Protein AF-A0A8R7V7C0-F1 (afdb_monomer_lite)

Foldseek 3Di:
DDDDPPPPCVVVVDPFKEKEKAKDAFDPPDPPDDPPGTWIKIWMWIWGQDPVGTDIDIDIDIGGHDPDRVVSRVVNQVVRVVVCVVVVRPPYDYDYPPPVVVVVVVVVVVVPDDDD

Radius of gyration: 16.36 Å; chains: 1; bounding box: 41×44×42 Å

pLDDT: mean 84.67, std 18.09, range [35.09, 98.31]

Sequence (116 aa):
LPFPGNSLRSDLLVVGPKIYSDAAFRTKKVPGLPPGDVATGVGIYISLPSEQGEINIQIQASASSTSTPLQAESIALASAANIASRLNIMHATFLTDCLTLTKCAALTNTLDPSIP

Structure (mmCIF, N/CA/C/O backbone):
data_AF-A0A8R7V7C0-F1
#
_entry.id   AF-A0A8R7V7C0-F1
#
loop_
_atom_site.group_PDB
_atom_site.id
_atom_site.type_symbol
_atom_site.label_atom_id
_atom_site.label_alt_id
_atom_site.label_comp_id
_atom_site.label_asym_id
_atom_site.label_e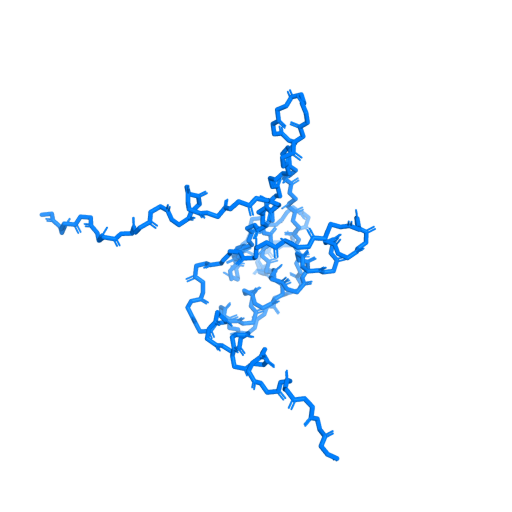ntity_id
_atom_site.label_seq_id
_atom_site.pdbx_PDB_ins_code
_atom_site.Cartn_x
_atom_site.Cartn_y
_atom_site.Cartn_z
_atom_site.occupancy
_atom_site.B_iso_or_equiv
_atom_site.auth_seq_id
_atom_site.auth_comp_id
_atom_site.auth_asym_id
_atom_site.auth_atom_id
_atom_site.pdbx_PDB_model_num
ATOM 1 N N . LEU A 1 1 ? -20.575 9.356 -20.704 1.00 40.94 1 LEU A N 1
ATOM 2 C CA . LEU A 1 1 ? -19.718 9.178 -19.509 1.00 40.94 1 LEU A CA 1
ATOM 3 C C . LEU A 1 1 ? -20.111 7.853 -18.872 1.00 40.94 1 LEU A C 1
ATOM 5 O O . LEU A 1 1 ? -21.311 7.666 -18.699 1.00 40.94 1 LEU A O 1
ATOM 9 N N . PRO A 1 2 ? -19.184 6.914 -18.622 1.00 43.47 2 PRO A N 1
ATOM 10 C CA . PRO A 1 2 ? -19.539 5.682 -17.928 1.00 43.47 2 PRO A CA 1
ATOM 11 C C . PRO A 1 2 ? -20.003 6.030 -16.508 1.00 43.47 2 PRO A C 1
ATOM 13 O O . PRO A 1 2 ? -19.492 6.974 -15.902 1.00 43.47 2 PRO A O 1
ATOM 16 N N . PHE A 1 3 ? -21.002 5.306 -16.008 1.00 39.00 3 PHE A N 1
ATOM 17 C CA . PHE A 1 3 ? -21.471 5.471 -14.636 1.00 39.00 3 PHE A CA 1
ATOM 18 C C . PHE A 1 3 ? -20.331 5.133 -13.663 1.00 39.00 3 PHE A C 1
ATOM 20 O O . PHE A 1 3 ? -19.602 4.168 -13.915 1.00 39.00 3 PHE A O 1
ATOM 27 N N . PRO A 1 4 ? -20.162 5.890 -12.563 1.00 51.03 4 PRO A N 1
ATOM 28 C CA . PRO A 1 4 ? -19.301 5.462 -11.470 1.00 51.03 4 PRO A CA 1
ATOM 29 C C . PRO A 1 4 ? -19.744 4.059 -11.051 1.00 51.03 4 PRO A C 1
ATOM 31 O O . PRO A 1 4 ? -20.930 3.838 -10.799 1.00 51.03 4 PRO A O 1
ATOM 34 N N . GLY A 1 5 ? -18.821 3.097 -11.045 1.00 49.88 5 GLY A N 1
ATOM 35 C CA . GLY A 1 5 ? -19.116 1.763 -10.536 1.00 49.88 5 GLY A CA 1
ATOM 36 C C . GLY A 1 5 ? -19.603 1.852 -9.089 1.00 49.88 5 GLY A C 1
ATOM 37 O O . GLY A 1 5 ? -19.219 2.768 -8.360 1.00 49.88 5 GLY A O 1
ATOM 38 N N . ASN A 1 6 ? -20.438 0.898 -8.675 1.00 50.62 6 ASN A N 1
ATOM 39 C CA . ASN A 1 6 ? -20.876 0.741 -7.288 1.00 50.62 6 ASN A CA 1
ATOM 40 C C . ASN A 1 6 ? -19.695 0.292 -6.408 1.00 50.62 6 ASN A C 1
ATOM 42 O O . ASN A 1 6 ? -19.673 -0.830 -5.905 1.00 50.62 6 ASN A O 1
ATOM 46 N N . SER A 1 7 ? -18.684 1.141 -6.246 1.00 49.44 7 SER A N 1
ATOM 47 C CA . SER A 1 7 ? -17.659 0.956 -5.232 1.00 49.44 7 SER A CA 1
ATOM 48 C C . SER A 1 7 ? -18.327 1.228 -3.894 1.00 49.44 7 SER A C 1
ATOM 50 O O . SER A 1 7 ? -18.528 2.380 -3.507 1.00 49.44 7 SER A O 1
ATOM 52 N N . LEU A 1 8 ? -18.734 0.161 -3.204 1.00 48.91 8 LEU A N 1
ATOM 53 C CA . LEU A 1 8 ? -19.048 0.245 -1.785 1.00 48.91 8 LEU A CA 1
ATOM 54 C C . LEU A 1 8 ? -17.862 0.933 -1.103 1.00 48.91 8 LEU A C 1
ATOM 56 O O . LEU A 1 8 ? -16.725 0.483 -1.245 1.00 48.91 8 LEU A O 1
ATOM 60 N N . ARG A 1 9 ? -18.124 2.020 -0.370 1.00 52.59 9 ARG A N 1
ATOM 61 C CA . ARG A 1 9 ? -17.181 2.569 0.608 1.00 52.59 9 ARG A CA 1
ATOM 62 C C . ARG A 1 9 ? -17.047 1.560 1.748 1.00 52.59 9 ARG A C 1
ATOM 64 O O . ARG A 1 9 ? -17.672 1.692 2.796 1.00 52.59 9 ARG A O 1
ATOM 71 N N . SER A 1 10 ? -16.323 0.472 1.494 1.00 53.97 10 SER A N 1
ATOM 72 C CA . SER A 1 10 ? -16.067 -0.589 2.468 1.00 53.97 10 SER A CA 1
ATOM 73 C C . SER A 1 10 ? -15.332 -0.047 3.693 1.00 53.97 10 SER A C 1
ATOM 75 O O . SER A 1 10 ? -15.503 -0.573 4.783 1.00 53.97 10 SER A O 1
ATOM 77 N N . ASP A 1 11 ? -14.591 1.052 3.540 1.00 52.44 11 ASP A N 1
ATOM 78 C CA . ASP A 1 11 ? -13.954 1.804 4.621 1.00 52.44 11 ASP A CA 1
ATOM 79 C C . ASP A 1 11 ? -14.939 2.338 5.675 1.00 52.44 11 ASP A C 1
ATOM 81 O O . ASP A 1 11 ? -14.551 2.473 6.831 1.00 52.44 11 ASP A O 1
ATOM 85 N N . LEU A 1 12 ? -16.206 2.590 5.316 1.00 54.97 12 LEU A N 1
ATOM 86 C CA . LEU A 1 12 ? -17.256 3.000 6.262 1.00 54.97 12 LEU A CA 1
ATOM 87 C C . LEU A 1 12 ? -17.890 1.824 7.022 1.00 54.97 12 LEU A C 1
ATOM 89 O O . LEU A 1 12 ? -18.571 2.042 8.021 1.00 54.97 12 LEU A O 1
ATOM 93 N N . LEU A 1 13 ? -17.700 0.592 6.544 1.00 63.47 13 LEU A N 1
ATOM 94 C CA . LEU A 1 13 ? -18.238 -0.627 7.162 1.00 63.47 13 LEU A CA 1
ATOM 95 C C . LEU A 1 13 ? -17.190 -1.376 7.996 1.00 63.47 13 LEU A C 1
ATOM 97 O O . LEU A 1 13 ? -17.537 -2.278 8.757 1.00 63.47 13 LEU A O 1
ATOM 101 N N . VAL A 1 14 ? -15.914 -1.019 7.849 1.00 73.44 14 VAL A N 1
ATOM 102 C CA . VAL A 1 14 ? -14.794 -1.653 8.545 1.00 73.44 14 VAL A CA 1
ATOM 103 C C . VAL A 1 14 ? -14.490 -0.883 9.827 1.00 73.44 14 VAL A C 1
ATOM 105 O O . VAL A 1 14 ? -14.041 0.262 9.795 1.00 73.44 14 VAL A O 1
ATOM 108 N N . VAL A 1 15 ? -14.724 -1.536 10.966 1.00 82.06 15 VAL A N 1
ATOM 109 C CA . VAL A 1 15 ? -14.393 -1.022 12.301 1.00 82.06 15 VAL A CA 1
ATOM 110 C C . VAL A 1 15 ? -12.994 -1.494 12.697 1.00 82.06 15 VAL A C 1
ATOM 112 O O . VAL A 1 15 ? -12.657 -2.660 12.500 1.00 82.06 15 VAL A O 1
ATOM 115 N N . GLY A 1 16 ? -12.198 -0.605 13.294 1.00 90.31 16 GLY A N 1
ATOM 116 C CA . GLY A 1 16 ? -10.852 -0.913 13.788 1.00 90.31 16 GLY A CA 1
ATOM 117 C C . GLY A 1 16 ? -9.726 -0.329 12.923 1.00 90.31 16 GLY A C 1
ATOM 118 O O . GLY A 1 16 ? -9.978 0.531 12.075 1.00 90.31 16 GLY A O 1
ATOM 119 N N . PRO A 1 17 ? -8.471 -0.754 13.159 1.00 94.38 17 PRO A N 1
ATOM 120 C CA . PRO A 1 17 ? -7.319 -0.345 12.361 1.00 94.38 17 PRO A CA 1
ATOM 121 C C . PRO A 1 17 ? -7.476 -0.696 10.876 1.00 94.38 17 PRO A C 1
ATOM 123 O O . PRO A 1 17 ? -7.760 -1.841 10.517 1.00 94.38 17 PRO A O 1
ATOM 126 N N . LYS A 1 18 ? -7.241 0.284 10.004 1.00 95.06 18 LYS A N 1
ATOM 127 C CA . LYS A 1 18 ? -7.322 0.153 8.544 1.00 95.06 18 LYS A CA 1
ATOM 128 C C . LYS A 1 18 ? -5.942 0.390 7.944 1.00 95.06 18 LYS A C 1
ATOM 130 O O . LYS A 1 18 ? -5.313 1.408 8.232 1.00 95.06 18 LYS A O 1
ATOM 135 N N . ILE A 1 19 ? -5.473 -0.532 7.110 1.00 96.50 19 ILE A N 1
ATOM 136 C CA . ILE A 1 19 ? -4.164 -0.450 6.458 1.00 96.50 19 ILE A CA 1
ATOM 137 C C . ILE A 1 19 ? -4.356 -0.567 4.957 1.00 96.50 19 ILE A C 1
ATOM 139 O O . ILE A 1 19 ? -4.745 -1.613 4.455 1.00 96.50 19 ILE A O 1
ATOM 143 N N . TYR A 1 20 ? -4.061 0.508 4.243 1.00 96.94 20 TYR A N 1
ATOM 144 C CA . TYR A 1 20 ? -4.154 0.593 2.797 1.00 96.94 20 TYR A CA 1
ATOM 145 C C . TYR A 1 20 ? -2.758 0.444 2.206 1.00 96.94 20 TYR A C 1
ATOM 147 O O . TYR A 1 20 ? -1.818 1.082 2.686 1.00 96.94 20 TYR A O 1
ATOM 155 N N . SER A 1 21 ? -2.624 -0.365 1.165 1.00 97.56 21 SER A N 1
ATOM 156 C CA . SER A 1 21 ? -1.376 -0.536 0.424 1.00 97.56 21 SER A CA 1
ATOM 157 C C . SER A 1 21 ? -1.622 -0.419 -1.073 1.00 97.56 21 SER A C 1
ATOM 159 O O . SER A 1 21 ? -2.604 -0.971 -1.567 1.00 97.56 21 SER A O 1
ATOM 161 N N . ASP A 1 22 ? -0.704 0.249 -1.759 1.00 97.75 22 ASP A N 1
ATOM 162 C CA . ASP A 1 22 ? -0.705 0.449 -3.208 1.00 97.75 22 ASP A CA 1
ATOM 163 C C . ASP A 1 22 ? 0.737 0.429 -3.736 1.00 97.75 22 ASP A C 1
ATOM 165 O O . ASP A 1 22 ? 1.686 0.777 -3.009 1.00 97.75 22 ASP A O 1
ATOM 169 N N . ALA A 1 23 ? 0.917 0.033 -4.995 1.00 97.31 23 ALA A N 1
ATOM 170 C CA . ALA A 1 23 ? 2.219 -0.008 -5.630 1.00 97.31 23 ALA A CA 1
ATOM 171 C C . ALA A 1 23 ? 2.249 0.628 -7.025 1.00 97.31 23 ALA A C 1
ATOM 173 O O . ALA A 1 23 ? 1.482 0.334 -7.935 1.00 97.31 23 ALA A O 1
ATOM 174 N N . ALA A 1 24 ? 3.290 1.423 -7.270 1.00 96.69 24 ALA A N 1
ATOM 175 C CA . ALA A 1 24 ? 3.587 1.925 -8.604 1.00 96.69 24 ALA A CA 1
ATOM 176 C C . ALA A 1 24 ? 4.570 0.988 -9.322 1.00 96.69 24 ALA A C 1
ATOM 178 O O . ALA A 1 24 ? 5.770 0.973 -9.021 1.00 96.69 24 ALA A O 1
ATOM 179 N N . PHE A 1 25 ? 4.085 0.240 -10.314 1.00 96.12 25 PHE A N 1
ATOM 180 C CA . PHE A 1 25 ? 4.925 -0.602 -11.169 1.00 96.12 25 PHE A CA 1
ATOM 181 C C . PHE A 1 25 ? 5.801 0.233 -12.116 1.00 96.12 25 PHE A C 1
ATOM 183 O O . PHE A 1 25 ? 5.301 1.083 -12.853 1.00 96.12 25 PHE A O 1
ATOM 190 N N . ARG A 1 26 ? 7.112 -0.049 -12.136 1.00 94.00 26 ARG A N 1
ATOM 191 C CA . ARG A 1 26 ? 8.106 0.578 -13.034 1.00 94.00 26 ARG A CA 1
ATOM 192 C C . ARG A 1 26 ? 8.041 2.111 -13.047 1.00 94.00 26 ARG A C 1
ATOM 194 O O . ARG A 1 26 ? 8.043 2.748 -14.102 1.00 94.00 26 ARG A O 1
ATOM 201 N N . THR A 1 27 ? 8.000 2.717 -11.869 1.00 92.12 27 THR A N 1
ATOM 202 C CA . THR A 1 27 ? 8.010 4.174 -11.728 1.00 92.12 27 THR A CA 1
ATOM 203 C C . THR A 1 27 ? 9.421 4.744 -11.882 1.00 92.12 27 THR A C 1
ATOM 205 O O . THR A 1 27 ? 10.408 4.143 -11.461 1.00 92.12 27 THR A O 1
ATOM 208 N N .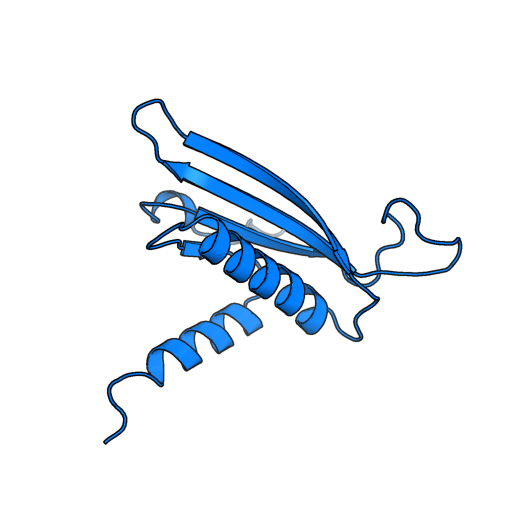 LYS A 1 28 ? 9.503 5.942 -12.471 1.00 92.69 28 LYS A N 1
ATOM 209 C CA . LYS A 1 28 ? 10.726 6.759 -12.574 1.00 92.69 28 LYS A CA 1
ATOM 210 C C . LYS A 1 28 ? 10.806 7.844 -11.495 1.00 92.69 28 LYS A C 1
ATOM 212 O O . LYS A 1 28 ? 11.742 8.629 -11.475 1.00 92.69 28 LYS A O 1
ATOM 217 N N . LYS A 1 29 ? 9.781 7.942 -10.643 1.00 87.62 29 LYS A N 1
ATOM 218 C CA . LYS A 1 29 ? 9.598 9.040 -9.679 1.00 87.62 29 LYS A CA 1
ATOM 219 C C . LYS A 1 29 ? 10.157 8.719 -8.288 1.00 87.62 29 LYS A C 1
ATOM 221 O O . LYS A 1 29 ? 9.772 9.362 -7.320 1.00 87.62 29 LYS A O 1
ATOM 226 N N . VAL A 1 30 ? 11.015 7.706 -8.172 1.00 88.44 30 VAL A N 1
ATOM 227 C CA . VAL A 1 30 ? 11.632 7.341 -6.893 1.00 88.44 30 VAL A CA 1
ATOM 228 C C . VAL A 1 30 ? 12.805 8.288 -6.611 1.00 88.44 30 VAL A C 1
ATOM 230 O O . VAL A 1 30 ? 13.686 8.416 -7.465 1.00 88.44 30 VAL A O 1
ATOM 233 N N . PRO A 1 31 ? 12.843 8.960 -5.444 1.00 86.81 31 PRO A N 1
ATOM 234 C CA . PRO A 1 31 ? 13.966 9.814 -5.071 1.00 86.81 31 PRO A CA 1
ATOM 235 C C . PRO A 1 31 ? 15.290 9.042 -5.065 1.00 86.81 31 PRO A C 1
ATOM 237 O O . PRO A 1 31 ? 15.369 7.946 -4.517 1.00 86.81 31 PRO A O 1
ATOM 240 N N . GLY A 1 32 ? 16.333 9.618 -5.666 1.00 88.00 32 GLY A N 1
ATOM 241 C CA . GLY A 1 32 ? 17.660 8.993 -5.741 1.00 88.00 32 GLY A CA 1
ATOM 242 C C . GLY A 1 32 ? 17.810 7.906 -6.812 1.00 88.00 32 GLY A C 1
ATOM 243 O O . GLY A 1 32 ? 18.877 7.304 -6.904 1.00 88.00 32 GLY A O 1
ATOM 244 N N . LEU A 1 33 ? 16.784 7.663 -7.635 1.00 90.94 33 LEU A N 1
ATOM 245 C CA . LEU A 1 33 ? 16.868 6.709 -8.739 1.00 90.94 33 LEU A CA 1
ATOM 246 C C . LEU A 1 33 ? 17.723 7.272 -9.895 1.00 90.94 33 LEU A C 1
ATOM 248 O O . LEU A 1 33 ? 17.490 8.414 -10.310 1.00 90.94 33 LEU A O 1
ATOM 252 N N . PRO A 1 34 ? 18.683 6.502 -10.445 1.00 91.56 34 PRO A N 1
ATOM 253 C CA . PRO A 1 34 ? 19.468 6.939 -11.593 1.00 91.56 34 PRO A CA 1
ATOM 254 C C . PRO A 1 34 ? 18.601 7.255 -12.826 1.00 91.56 34 PRO A C 1
ATOM 256 O O . PRO A 1 34 ? 17.563 6.621 -13.045 1.00 91.56 34 PRO A O 1
ATOM 259 N N . PRO A 1 35 ? 19.014 8.211 -13.678 1.00 87.75 35 PRO A N 1
ATOM 260 C CA . PRO A 1 35 ? 18.298 8.509 -14.913 1.00 87.75 35 PRO A CA 1
ATOM 261 C C . PRO A 1 35 ? 18.211 7.287 -15.834 1.00 87.75 35 PRO A C 1
ATOM 263 O O . PRO A 1 35 ? 19.221 6.675 -16.161 1.00 87.75 35 PRO A O 1
ATOM 266 N N . GLY A 1 36 ? 17.002 6.972 -16.300 1.00 87.81 36 GLY A N 1
ATOM 267 C CA . GLY A 1 36 ? 16.748 5.839 -17.200 1.00 87.81 36 GLY A CA 1
ATOM 268 C C . GLY A 1 36 ? 16.313 4.560 -16.484 1.00 87.81 36 GLY A C 1
ATOM 269 O O . GLY A 1 36 ? 15.635 3.737 -17.104 1.00 87.81 36 GLY A O 1
ATOM 270 N N . ASP A 1 37 ? 16.585 4.453 -15.184 1.00 92.81 37 ASP A N 1
ATOM 271 C CA . ASP A 1 37 ? 16.160 3.318 -14.376 1.00 92.81 37 ASP A CA 1
ATOM 272 C C . ASP A 1 37 ? 14.684 3.422 -13.982 1.00 92.81 37 ASP A C 1
ATOM 274 O O . ASP A 1 37 ? 14.039 4.476 -14.032 1.00 92.81 37 ASP A O 1
ATOM 278 N N . VAL A 1 38 ? 14.131 2.275 -13.597 1.00 95.12 38 VAL A N 1
ATOM 279 C CA . VAL A 1 38 ? 12.787 2.154 -13.040 1.00 95.12 38 VAL A CA 1
ATOM 280 C C . VAL A 1 38 ? 12.847 1.361 -11.746 1.00 95.12 38 VAL A C 1
ATOM 282 O O . VAL A 1 38 ? 13.680 0.473 -11.580 1.00 95.12 38 VAL A O 1
ATOM 285 N N . ALA A 1 39 ? 11.934 1.670 -10.841 1.00 96.12 39 ALA A N 1
ATOM 286 C CA . ALA A 1 39 ? 11.798 0.995 -9.562 1.00 96.12 39 ALA A CA 1
ATOM 287 C C . ALA A 1 39 ? 10.328 0.676 -9.281 1.00 96.12 39 ALA A C 1
ATOM 289 O O . ALA A 1 39 ? 9.430 1.029 -10.053 1.00 96.12 39 ALA A O 1
ATOM 290 N N . THR A 1 40 ? 10.086 -0.003 -8.168 1.00 96.94 40 THR A N 1
ATOM 291 C CA . THR A 1 40 ? 8.741 -0.185 -7.628 1.00 96.94 40 THR A CA 1
ATOM 292 C C . THR A 1 40 ? 8.506 0.885 -6.569 1.00 96.94 40 THR A C 1
ATOM 294 O O . THR A 1 40 ? 9.276 0.979 -5.616 1.00 96.94 40 THR A O 1
ATOM 297 N N . GLY A 1 41 ? 7.472 1.707 -6.735 1.00 97.00 41 GLY A N 1
ATOM 298 C CA . GLY A 1 41 ? 7.025 2.627 -5.689 1.00 97.00 41 GLY A CA 1
ATOM 299 C C . GLY A 1 41 ? 6.078 1.904 -4.740 1.00 97.00 41 GLY A C 1
ATOM 300 O O . GLY A 1 41 ? 5.269 1.107 -5.202 1.00 97.00 41 GLY A O 1
ATOM 301 N N . VAL A 1 42 ? 6.176 2.177 -3.443 1.00 97.12 42 VAL A N 1
ATOM 302 C CA . VAL A 1 42 ? 5.314 1.585 -2.412 1.00 97.12 42 VAL A CA 1
ATOM 303 C C . VAL A 1 42 ? 4.653 2.710 -1.625 1.00 97.12 42 VAL A C 1
ATOM 305 O O . VAL A 1 42 ? 5.344 3.571 -1.075 1.00 97.12 42 VAL A O 1
ATOM 308 N N . GLY A 1 43 ? 3.325 2.694 -1.571 1.00 97.62 43 GLY A N 1
ATOM 309 C CA . GLY A 1 43 ? 2.516 3.586 -0.751 1.00 97.62 43 GLY A CA 1
ATOM 310 C C . GLY A 1 43 ? 1.757 2.790 0.300 1.00 97.62 43 GLY A C 1
ATOM 311 O O . GLY A 1 43 ? 1.099 1.803 -0.021 1.00 97.62 43 GLY A O 1
ATOM 312 N N . ILE A 1 44 ? 1.855 3.206 1.563 1.00 98.31 44 ILE A N 1
ATOM 313 C CA . ILE A 1 44 ? 1.093 2.606 2.662 1.00 98.31 44 ILE A CA 1
ATOM 314 C C . ILE A 1 44 ? 0.455 3.722 3.482 1.00 98.31 44 ILE A C 1
ATOM 316 O O . ILE A 1 44 ? 1.112 4.700 3.847 1.00 98.31 44 ILE A O 1
ATOM 320 N N . TYR A 1 45 ? -0.826 3.559 3.791 1.00 97.81 45 TYR A N 1
ATOM 321 C CA . TYR A 1 45 ? -1.570 4.438 4.680 1.00 97.81 45 TYR A CA 1
ATOM 322 C C . TYR A 1 45 ? -2.181 3.625 5.814 1.00 97.81 45 TYR A C 1
ATOM 324 O O . TYR A 1 45 ? -2.843 2.621 5.572 1.00 97.81 45 TYR A O 1
ATOM 332 N N . ILE A 1 46 ? -1.964 4.047 7.053 1.00 96.50 46 ILE A N 1
ATOM 333 C CA . ILE A 1 46 ? -2.502 3.389 8.243 1.00 96.50 46 ILE A CA 1
ATOM 334 C C . ILE A 1 46 ? -3.408 4.390 8.947 1.00 96.50 46 ILE A C 1
ATOM 336 O O . ILE A 1 46 ? -2.962 5.483 9.284 1.00 96.50 46 ILE A O 1
ATOM 340 N N . SER A 1 47 ? -4.654 4.003 9.188 1.00 94.94 47 SER A N 1
ATOM 341 C CA . SER A 1 47 ? -5.626 4.751 9.981 1.00 94.94 47 SER A CA 1
ATOM 342 C C . SER A 1 47 ? -5.966 3.924 11.220 1.00 94.94 47 SER A C 1
ATOM 344 O O . SER A 1 47 ? -6.492 2.813 11.115 1.00 94.94 47 SER A O 1
ATOM 346 N N . LEU A 1 48 ? -5.601 4.438 12.394 1.00 93.69 48 LEU A N 1
ATOM 347 C CA . LEU A 1 48 ? -5.830 3.801 13.689 1.00 93.69 48 LEU A CA 1
ATOM 348 C C . LEU A 1 48 ? -6.886 4.591 14.467 1.00 93.69 48 LEU A C 1
ATOM 350 O O . LEU A 1 48 ? -6.679 5.782 14.712 1.00 93.69 48 LEU A O 1
ATOM 354 N N . PRO A 1 49 ? -7.983 3.962 14.908 1.00 90.50 49 PRO A N 1
ATOM 355 C CA . PRO A 1 49 ? -8.895 4.600 15.845 1.00 90.50 49 PRO A CA 1
ATOM 356 C C . PRO A 1 49 ? -8.219 4.787 17.213 1.00 90.50 49 PRO A C 1
ATOM 358 O O . PRO A 1 49 ? -7.514 3.900 17.695 1.00 90.50 49 PRO A O 1
ATOM 361 N N . SER A 1 50 ? -8.440 5.942 17.834 1.00 87.38 50 SER A N 1
ATOM 362 C CA . SER A 1 50 ? -7.970 6.309 19.173 1.00 87.38 50 SER A CA 1
ATOM 363 C C . SER A 1 50 ? -9.059 7.103 19.904 1.00 87.38 50 SER A C 1
ATOM 365 O O . SER A 1 50 ? -9.923 7.720 19.281 1.00 87.38 50 SER A O 1
ATOM 367 N N . GLU A 1 51 ? -8.998 7.133 21.235 1.00 83.88 51 GLU A N 1
ATOM 368 C CA . GLU A 1 51 ? -9.921 7.889 22.102 1.00 83.88 51 GLU A CA 1
ATOM 369 C C . GLU A 1 51 ? -9.971 9.392 21.766 1.00 83.88 51 GLU A C 1
ATOM 371 O O . GLU A 1 51 ? -10.945 10.082 22.050 1.00 83.88 51 GLU A O 1
ATOM 376 N N . GLN A 1 52 ? -8.907 9.915 21.152 1.00 84.25 52 GLN A N 1
ATOM 377 C CA . GLN A 1 52 ? -8.745 11.331 20.806 1.00 84.25 52 GLN A CA 1
ATOM 378 C C . GLN A 1 52 ? -9.015 11.625 19.317 1.00 84.25 52 GLN A C 1
ATOM 380 O O . GLN A 1 52 ? -8.818 12.757 18.876 1.00 84.25 52 GLN A O 1
ATOM 385 N N . GLY A 1 53 ? -9.444 10.627 18.534 1.00 83.94 53 GLY A N 1
ATOM 386 C CA . GLY A 1 53 ? -9.648 10.724 17.083 1.00 83.94 53 GLY A CA 1
ATOM 387 C C . GLY A 1 53 ? -8.902 9.637 16.303 1.00 83.94 53 GLY A C 1
ATOM 388 O O . GLY A 1 53 ? -8.512 8.618 16.860 1.00 83.94 53 GLY A O 1
ATOM 389 N N . GLU A 1 54 ? -8.691 9.828 15.000 1.00 88.38 54 GLU A N 1
ATOM 390 C CA . GLU A 1 54 ? -7.897 8.891 14.188 1.00 88.38 54 GLU A CA 1
ATOM 391 C C . GLU A 1 54 ? -6.415 9.300 14.144 1.00 88.38 54 GLU A C 1
ATOM 393 O O . GLU A 1 54 ? -6.079 10.447 13.843 1.00 88.38 54 GLU A O 1
ATOM 398 N N . ILE A 1 55 ? -5.517 8.343 14.392 1.00 92.56 55 ILE A N 1
ATOM 399 C CA . ILE A 1 55 ? -4.083 8.480 14.120 1.00 92.56 55 ILE A CA 1
ATOM 400 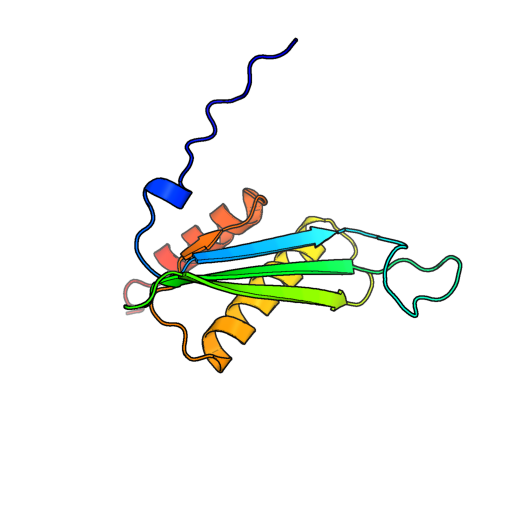C C . ILE A 1 55 ? -3.830 7.999 12.695 1.00 92.56 55 ILE A C 1
ATOM 402 O O . ILE A 1 55 ? -4.122 6.852 12.361 1.00 92.56 55 ILE A O 1
ATOM 406 N N . ASN A 1 56 ? -3.247 8.866 11.870 1.00 94.56 56 ASN A N 1
ATOM 407 C CA . ASN A 1 56 ? -3.008 8.596 10.458 1.00 94.56 56 ASN A CA 1
ATOM 408 C C . ASN A 1 56 ? -1.508 8.600 10.152 1.00 94.56 56 ASN A C 1
ATOM 410 O O . ASN A 1 56 ? -0.815 9.578 10.429 1.00 94.56 56 ASN A O 1
ATOM 414 N N . ILE A 1 57 ? -1.011 7.514 9.564 1.00 95.69 57 ILE A N 1
ATOM 415 C CA . ILE A 1 57 ? 0.399 7.332 9.207 1.00 95.69 57 ILE A CA 1
ATOM 416 C C . ILE A 1 57 ? 0.492 7.150 7.695 1.00 95.69 57 ILE A C 1
ATOM 418 O O . ILE A 1 57 ? -0.169 6.282 7.128 1.00 95.69 57 ILE A O 1
ATOM 422 N N . GLN A 1 58 ? 1.333 7.953 7.046 1.00 97.69 58 GLN A N 1
ATOM 423 C CA . GLN A 1 58 ? 1.659 7.831 5.626 1.00 97.69 58 GLN A CA 1
ATOM 424 C C . GLN A 1 58 ? 3.099 7.368 5.468 1.00 97.69 58 GLN A C 1
ATOM 426 O O . GLN A 1 58 ? 4.017 7.956 6.037 1.00 97.69 58 GLN A O 1
ATOM 431 N N . ILE A 1 59 ? 3.291 6.321 4.675 1.00 97.06 59 ILE A N 1
ATOM 432 C CA . ILE A 1 59 ? 4.598 5.738 4.405 1.00 97.06 59 ILE A CA 1
ATOM 433 C C . ILE A 1 59 ? 4.781 5.698 2.897 1.00 97.06 59 ILE A C 1
ATOM 435 O O . ILE A 1 59 ? 3.980 5.115 2.166 1.00 97.06 59 ILE A O 1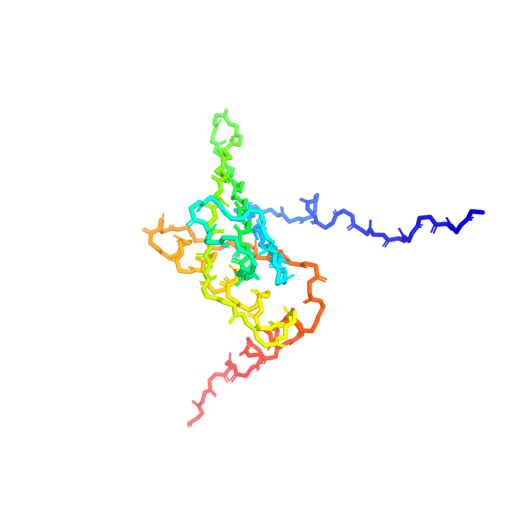
ATOM 439 N N . GLN A 1 60 ? 5.857 6.329 2.445 1.00 95.69 60 GLN A N 1
ATOM 440 C CA . GLN A 1 60 ? 6.304 6.292 1.062 1.00 95.69 60 GLN A CA 1
ATOM 441 C C . GLN A 1 60 ? 7.657 5.602 1.028 1.00 95.69 60 GLN A C 1
ATOM 443 O O . GLN A 1 60 ? 8.589 5.996 1.729 1.00 95.69 60 GLN A O 1
ATOM 448 N N . ALA A 1 61 ? 7.752 4.554 0.224 1.00 94.56 61 ALA A N 1
ATOM 449 C CA . ALA A 1 61 ? 8.952 3.754 0.094 1.00 94.56 61 ALA A CA 1
ATOM 450 C C . ALA A 1 61 ? 9.180 3.364 -1.367 1.00 94.56 61 ALA A C 1
ATOM 452 O O . ALA A 1 61 ? 8.374 3.635 -2.262 1.00 94.56 61 ALA A O 1
ATOM 453 N N . SER A 1 62 ? 10.314 2.723 -1.612 1.00 95.38 62 SER A N 1
ATOM 454 C CA . SER A 1 62 ? 10.622 2.132 -2.904 1.00 95.38 62 SER A CA 1
ATOM 455 C C . SER A 1 62 ? 11.306 0.786 -2.724 1.00 95.38 62 SER A C 1
ATOM 457 O O . SER A 1 62 ? 11.902 0.511 -1.683 1.00 95.38 62 SER A O 1
ATOM 459 N N . ALA A 1 63 ? 11.199 -0.048 -3.747 1.00 94.25 63 ALA A N 1
ATOM 460 C CA . ALA A 1 63 ? 11.880 -1.325 -3.856 1.00 94.25 63 ALA A CA 1
ATOM 461 C C . ALA A 1 63 ? 12.500 -1.459 -5.251 1.00 94.25 63 ALA A C 1
ATOM 463 O O . ALA A 1 63 ? 12.193 -0.688 -6.169 1.00 94.25 63 ALA A O 1
ATOM 464 N N . SER A 1 64 ? 13.354 -2.467 -5.429 1.00 93.38 64 SER A N 1
ATOM 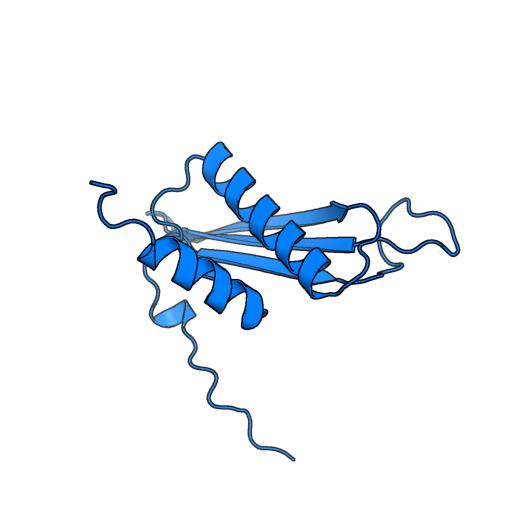465 C CA . SER A 1 64 ? 13.888 -2.835 -6.742 1.00 93.38 64 SER A CA 1
ATOM 466 C C . SER A 1 64 ? 12.765 -3.020 -7.774 1.00 93.38 64 SER A C 1
ATOM 468 O O . SER A 1 64 ? 11.615 -3.325 -7.432 1.00 93.38 64 SER A O 1
ATOM 470 N N . SER A 1 65 ? 13.085 -2.826 -9.058 1.00 94.25 65 SER A N 1
ATOM 471 C CA . SER A 1 65 ? 12.108 -3.057 -10.126 1.00 94.25 65 SER A CA 1
ATOM 472 C C . SER A 1 65 ? 11.575 -4.484 -10.054 1.00 94.25 65 SER A C 1
ATOM 474 O O . SER A 1 65 ? 12.333 -5.450 -10.042 1.00 94.25 65 SER A O 1
ATOM 476 N N . THR A 1 66 ? 10.256 -4.604 -10.066 1.00 95.94 66 THR A N 1
ATOM 477 C CA . THR A 1 66 ? 9.553 -5.876 -10.218 1.00 95.94 66 THR A CA 1
ATOM 478 C C . THR A 1 66 ? 9.335 -6.197 -11.694 1.00 95.94 66 THR A C 1
ATOM 480 O O . THR A 1 66 ? 9.546 -5.349 -12.569 1.00 95.94 66 THR A O 1
ATOM 483 N N . SER A 1 67 ? 8.925 -7.436 -11.980 1.00 96.19 67 SER A N 1
ATOM 484 C CA . SER A 1 67 ? 8.642 -7.889 -13.349 1.00 96.19 67 SER A CA 1
ATOM 485 C C . SER A 1 67 ? 7.171 -7.734 -13.734 1.00 96.19 67 SER A C 1
ATOM 487 O O . SER A 1 67 ? 6.856 -7.658 -14.918 1.00 96.19 67 SER A O 1
ATOM 489 N N . THR A 1 68 ? 6.263 -7.670 -12.754 1.00 96.62 68 THR A N 1
ATOM 490 C CA . THR A 1 68 ? 4.819 -7.529 -12.989 1.00 96.62 68 THR A CA 1
ATOM 491 C C . THR A 1 68 ? 4.172 -6.564 -11.990 1.00 96.62 68 THR A C 1
ATOM 493 O O . THR A 1 68 ? 4.667 -6.440 -10.867 1.00 96.62 68 THR A O 1
ATOM 496 N N . PRO A 1 69 ? 3.033 -5.931 -12.341 1.00 96.50 69 PRO A N 1
ATOM 497 C CA . PRO A 1 69 ? 2.245 -5.152 -11.385 1.00 96.50 69 PRO A CA 1
ATOM 498 C C . PRO A 1 69 ? 1.814 -5.972 -10.166 1.00 96.50 69 PRO A C 1
ATOM 500 O O . PRO A 1 69 ? 1.891 -5.491 -9.046 1.00 96.50 69 PRO A O 1
ATOM 503 N N . LEU A 1 70 ? 1.462 -7.248 -10.358 1.00 96.62 70 LEU A N 1
ATOM 504 C CA . LEU A 1 70 ? 1.089 -8.136 -9.253 1.00 96.62 70 LEU A CA 1
ATOM 505 C C . LEU A 1 70 ? 2.227 -8.308 -8.235 1.00 96.62 70 LEU A C 1
ATOM 507 O O . LEU A 1 70 ? 1.982 -8.314 -7.032 1.00 96.62 70 LEU A O 1
ATOM 511 N N . GLN A 1 71 ? 3.474 -8.425 -8.705 1.00 96.94 71 GLN A N 1
ATOM 512 C CA . GLN A 1 71 ? 4.636 -8.462 -7.815 1.00 96.94 71 GLN A CA 1
ATOM 513 C C . GLN A 1 71 ? 4.817 -7.138 -7.067 1.00 96.94 71 GLN A C 1
ATOM 515 O O . GLN A 1 71 ? 5.092 -7.163 -5.871 1.00 96.94 71 GLN A O 1
ATOM 520 N N . ALA A 1 72 ? 4.645 -5.998 -7.741 1.00 97.56 72 ALA A N 1
ATOM 521 C CA . ALA A 1 72 ? 4.715 -4.688 -7.098 1.00 97.56 72 ALA A CA 1
ATOM 522 C C . ALA A 1 72 ? 3.698 -4.570 -5.951 1.00 97.56 72 ALA A C 1
ATOM 524 O O . ALA A 1 72 ? 4.081 -4.282 -4.817 1.00 97.56 72 ALA A O 1
ATOM 525 N N . GLU A 1 73 ? 2.437 -4.901 -6.228 1.00 97.94 73 GLU A N 1
ATOM 526 C CA . GLU A 1 73 ? 1.359 -4.907 -5.236 1.00 97.94 73 GLU A CA 1
ATOM 527 C C . GLU A 1 73 ? 1.649 -5.870 -4.079 1.00 97.94 73 GLU A C 1
ATOM 529 O O . GLU A 1 73 ? 1.464 -5.534 -2.909 1.00 97.94 73 GLU A O 1
ATOM 534 N N . SER A 1 74 ? 2.190 -7.058 -4.378 1.00 96.38 74 SER A N 1
ATOM 535 C CA . SER A 1 74 ? 2.533 -8.036 -3.341 1.00 96.38 74 SER A CA 1
ATOM 536 C C . SER A 1 74 ? 3.603 -7.509 -2.381 1.00 96.38 74 SER A C 1
ATOM 538 O O . SER A 1 74 ? 3.525 -7.760 -1.180 1.00 96.38 74 SER A O 1
ATOM 540 N N . ILE A 1 75 ? 4.567 -6.727 -2.886 1.00 97.12 75 ILE A N 1
ATOM 541 C CA . ILE A 1 75 ? 5.598 -6.083 -2.066 1.00 97.12 75 ILE A CA 1
ATOM 542 C C . ILE A 1 75 ? 4.975 -5.007 -1.178 1.00 97.12 75 ILE A C 1
ATOM 544 O O . ILE A 1 75 ? 5.321 -4.936 0.003 1.00 97.12 75 ILE A O 1
ATOM 548 N N . ALA A 1 76 ? 4.066 -4.184 -1.705 1.00 97.75 76 ALA A N 1
ATOM 549 C CA . ALA A 1 76 ? 3.399 -3.151 -0.918 1.00 97.75 76 ALA A CA 1
ATOM 550 C C . ALA A 1 76 ? 2.565 -3.760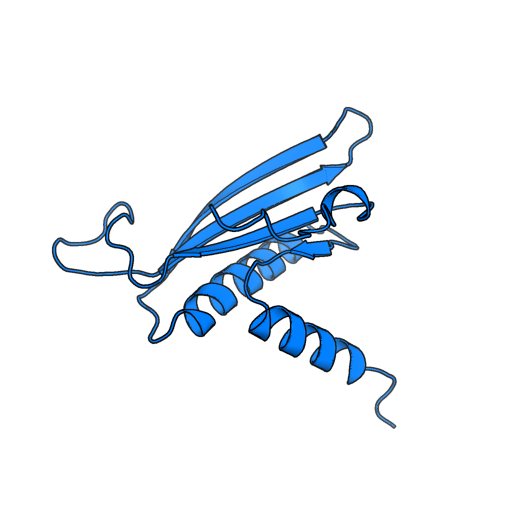 0.217 1.00 97.75 76 ALA A C 1
ATOM 552 O O . ALA A 1 76 ? 2.736 -3.373 1.376 1.00 97.75 76 ALA A O 1
ATOM 553 N N . LEU A 1 77 ? 1.750 -4.775 -0.084 1.00 96.88 77 LEU A N 1
ATOM 554 C CA . LEU A 1 77 ? 0.932 -5.469 0.910 1.00 96.88 77 LEU A CA 1
ATOM 555 C C . LEU A 1 77 ? 1.787 -6.196 1.961 1.00 96.88 77 LEU A C 1
ATOM 557 O O . LEU A 1 77 ? 1.531 -6.075 3.159 1.00 96.88 77 LEU A O 1
ATOM 561 N N . ALA A 1 78 ? 2.842 -6.904 1.544 1.00 96.56 78 ALA A N 1
ATOM 562 C CA . ALA A 1 78 ? 3.754 -7.580 2.469 1.00 96.56 78 ALA A CA 1
ATOM 563 C C . ALA A 1 78 ? 4.503 -6.585 3.370 1.00 96.56 78 ALA A C 1
ATOM 565 O O . ALA A 1 78 ? 4.678 -6.825 4.567 1.00 96.56 78 ALA A O 1
ATOM 566 N N . SER A 1 79 ? 4.908 -5.439 2.817 1.00 97.44 79 SER A N 1
ATOM 567 C CA . SER A 1 79 ? 5.539 -4.361 3.581 1.00 97.44 79 SER A CA 1
ATOM 568 C C . SER A 1 79 ? 4.571 -3.785 4.613 1.00 97.44 79 SER A C 1
ATOM 570 O O . SER A 1 79 ? 4.948 -3.616 5.772 1.00 97.44 79 SER A O 1
ATOM 572 N N . ALA A 1 80 ? 3.316 -3.553 4.224 1.00 97.38 80 ALA A N 1
ATOM 573 C CA . ALA A 1 80 ? 2.263 -3.089 5.118 1.00 97.38 80 ALA A CA 1
ATOM 574 C C . ALA A 1 80 ? 2.016 -4.073 6.270 1.00 97.38 80 ALA A C 1
ATOM 576 O O . ALA A 1 80 ? 1.963 -3.656 7.426 1.00 97.38 80 ALA A O 1
ATOM 577 N N . ALA A 1 81 ? 1.950 -5.377 5.984 1.00 95.81 81 ALA A N 1
ATOM 578 C CA . ALA A 1 81 ? 1.790 -6.415 7.002 1.00 95.81 81 ALA A CA 1
ATOM 579 C C . ALA A 1 81 ? 2.982 -6.485 7.973 1.00 95.81 81 ALA A C 1
ATOM 581 O O . ALA A 1 81 ? 2.793 -6.544 9.189 1.00 95.81 81 ALA A O 1
ATOM 582 N N . ASN A 1 82 ? 4.215 -6.411 7.463 1.00 97.25 82 ASN A N 1
ATOM 583 C CA . ASN A 1 82 ? 5.419 -6.385 8.299 1.00 97.25 82 ASN A CA 1
ATOM 584 C C . ASN A 1 82 ? 5.468 -5.139 9.200 1.00 97.25 82 ASN A C 1
ATOM 586 O O . ASN A 1 82 ? 5.828 -5.234 10.372 1.00 97.25 82 ASN A O 1
ATOM 590 N N . ILE A 1 83 ? 5.077 -3.971 8.684 1.00 97.25 83 ILE A N 1
ATOM 591 C CA . ILE A 1 83 ? 4.995 -2.739 9.478 1.00 97.25 83 ILE A CA 1
ATOM 592 C C . ILE A 1 83 ? 3.911 -2.865 10.550 1.00 97.25 83 ILE A C 1
ATOM 594 O O . ILE A 1 83 ? 4.180 -2.560 11.709 1.00 97.25 83 ILE A O 1
ATOM 598 N N . ALA A 1 84 ? 2.727 -3.372 10.196 1.00 96.56 84 ALA A N 1
ATOM 599 C CA . ALA A 1 84 ? 1.640 -3.607 11.143 1.00 96.56 84 ALA A CA 1
ATOM 600 C C . ALA A 1 84 ? 2.082 -4.499 12.309 1.00 96.56 84 ALA A C 1
ATOM 602 O O . ALA A 1 84 ? 1.874 -4.151 13.469 1.00 96.56 84 ALA A O 1
ATOM 603 N N . SER A 1 85 ? 2.770 -5.602 11.996 1.00 96.25 85 SER A N 1
ATOM 604 C CA . SER A 1 85 ? 3.333 -6.517 12.990 1.00 96.25 85 SER A CA 1
ATOM 605 C C . SER A 1 85 ? 4.354 -5.825 13.899 1.00 96.25 85 SER A C 1
ATOM 607 O O . SER A 1 85 ? 4.260 -5.929 15.119 1.00 96.25 85 SER A O 1
ATOM 609 N N . ARG A 1 86 ? 5.293 -5.053 13.334 1.00 97.19 86 ARG A N 1
ATOM 610 C CA . ARG A 1 86 ? 6.315 -4.323 14.108 1.00 97.19 86 ARG A CA 1
ATOM 611 C C . ARG A 1 86 ? 5.740 -3.220 14.992 1.00 97.19 86 ARG A C 1
ATOM 613 O O . ARG A 1 86 ? 6.307 -2.932 16.040 1.00 97.19 86 ARG A O 1
ATOM 620 N N . LEU A 1 87 ? 4.639 -2.607 14.567 1.00 94.56 87 LEU A N 1
ATOM 621 C CA . LEU A 1 87 ? 3.904 -1.603 15.335 1.00 94.56 87 LEU A CA 1
ATOM 622 C C . LEU A 1 87 ? 2.878 -2.224 16.296 1.00 94.56 87 LEU A C 1
ATOM 624 O O . LEU A 1 87 ? 2.171 -1.486 16.976 1.00 94.56 87 LEU A O 1
ATOM 628 N N . ASN A 1 88 ? 2.799 -3.558 16.360 1.00 95.56 88 ASN A N 1
ATOM 629 C CA . ASN A 1 88 ? 1.841 -4.301 17.175 1.00 95.56 88 ASN A CA 1
ATOM 630 C C . ASN A 1 88 ? 0.377 -3.885 16.919 1.00 95.56 88 ASN A C 1
ATOM 632 O O . ASN A 1 88 ? -0.434 -3.787 17.840 1.00 95.56 88 ASN A O 1
ATOM 636 N N . ILE A 1 89 ? 0.040 -3.608 15.655 1.00 94.38 89 ILE A N 1
ATOM 637 C CA . ILE A 1 89 ? -1.320 -3.259 15.240 1.00 94.38 89 ILE A CA 1
ATOM 638 C C . ILE A 1 89 ? -2.117 -4.556 15.090 1.00 94.38 89 ILE A C 1
ATOM 640 O O . ILE A 1 89 ? -1.937 -5.313 14.136 1.00 94.38 89 ILE A O 1
ATOM 644 N N . MET A 1 90 ? -3.014 -4.798 16.041 1.00 90.12 90 MET A N 1
ATOM 645 C CA . MET A 1 90 ? -3.853 -5.996 16.090 1.00 90.12 90 MET A CA 1
ATOM 646 C C . MET A 1 90 ? -5.177 -5.791 15.350 1.00 90.12 90 MET A C 1
ATOM 648 O O . MET A 1 90 ? -5.700 -4.680 15.295 1.00 90.12 90 MET A O 1
ATOM 652 N N . HIS A 1 91 ? -5.733 -6.879 14.806 1.00 89.31 91 HIS A N 1
ATOM 653 C CA . HIS A 1 91 ? -7.026 -6.893 14.102 1.00 89.31 91 HIS A CA 1
ATOM 654 C C . HIS A 1 91 ? -7.134 -5.868 12.960 1.00 89.31 91 HIS A C 1
ATOM 656 O O . HIS A 1 91 ? -8.213 -5.348 12.675 1.00 89.31 91 HIS A O 1
ATOM 662 N N . ALA A 1 92 ? -6.010 -5.576 12.301 1.00 92.69 92 ALA A N 1
ATOM 663 C CA . ALA A 1 92 ? -5.991 -4.681 11.157 1.00 92.69 92 ALA A CA 1
ATOM 664 C C . ALA A 1 92 ? -6.733 -5.283 9.964 1.00 92.69 92 ALA A C 1
ATOM 666 O O . ALA A 1 92 ? -6.517 -6.439 9.594 1.00 92.69 92 ALA A O 1
ATOM 667 N N . THR A 1 93 ? -7.551 -4.461 9.316 1.00 93.31 93 THR A N 1
ATOM 668 C CA . THR A 1 93 ? -8.093 -4.776 7.997 1.00 93.31 93 THR A CA 1
ATOM 669 C C . THR A 1 93 ? -7.158 -4.223 6.934 1.00 93.31 93 THR A C 1
ATOM 671 O O . THR A 1 93 ? -6.897 -3.020 6.898 1.00 93.31 93 THR A O 1
ATOM 674 N N . PHE A 1 94 ? -6.663 -5.103 6.065 1.00 93.62 94 PHE A N 1
ATOM 675 C CA . PHE A 1 94 ? -5.816 -4.734 4.936 1.00 93.62 94 PHE A CA 1
ATOM 676 C C . PHE A 1 94 ? -6.670 -4.453 3.698 1.00 93.62 94 PHE A C 1
ATOM 678 O O . PHE A 1 94 ? -7.529 -5.255 3.333 1.00 93.62 94 PHE A O 1
ATOM 685 N N . LEU A 1 95 ? -6.421 -3.316 3.052 1.00 94.06 95 LEU A N 1
ATOM 686 C CA . LEU A 1 95 ? -7.126 -2.842 1.869 1.00 94.06 95 LEU A CA 1
ATOM 687 C C . LEU A 1 95 ? -6.123 -2.618 0.731 1.00 94.06 95 LEU A C 1
ATOM 689 O O . LEU A 1 95 ? -5.117 -1.931 0.889 1.00 94.06 95 LEU A O 1
ATOM 693 N N . THR A 1 96 ? -6.423 -3.188 -0.427 1.00 93.56 96 THR A N 1
ATOM 694 C CA . THR A 1 96 ? -5.660 -3.045 -1.673 1.00 93.56 96 THR A CA 1
ATOM 695 C C . THR A 1 96 ? -6.653 -2.994 -2.829 1.00 93.56 96 THR A C 1
ATOM 697 O O . THR A 1 96 ? -7.746 -3.563 -2.739 1.00 93.56 96 THR A O 1
ATOM 700 N N . ASP A 1 97 ? -6.296 -2.312 -3.912 1.00 92.00 97 ASP A N 1
ATOM 701 C CA . ASP A 1 97 ? -7.068 -2.304 -5.156 1.00 92.00 97 ASP A CA 1
ATOM 702 C C . ASP A 1 97 ? -6.775 -3.537 -6.044 1.00 92.00 97 ASP A C 1
ATOM 704 O O . ASP A 1 97 ? -7.460 -3.784 -7.042 1.00 92.00 97 ASP A O 1
ATOM 708 N N . CYS A 1 98 ? -5.817 -4.383 -5.647 1.00 93.50 98 CYS A N 1
ATOM 709 C CA . CYS A 1 98 ? -5.437 -5.587 -6.368 1.00 93.50 98 CYS A CA 1
ATOM 710 C C . CYS A 1 98 ? -6.350 -6.780 -6.034 1.00 93.50 98 CYS A C 1
ATOM 712 O O . CYS A 1 98 ? -6.052 -7.609 -5.169 1.00 93.50 98 CYS A O 1
ATOM 714 N N . LEU A 1 99 ? -7.447 -6.935 -6.789 1.00 91.06 99 LEU A N 1
ATOM 715 C CA . LEU A 1 99 ? -8.420 -8.028 -6.603 1.00 91.06 99 LEU A CA 1
ATOM 716 C C . LEU A 1 99 ? -7.777 -9.428 -6.581 1.00 91.06 99 LEU A C 1
ATOM 718 O O . LEU A 1 99 ? -8.221 -10.303 -5.835 1.00 91.06 99 LEU A O 1
ATOM 722 N N . THR A 1 100 ? -6.749 -9.660 -7.401 1.00 91.94 100 THR A N 1
ATOM 723 C CA . THR A 1 100 ? -6.039 -10.947 -7.449 1.00 91.94 100 THR A CA 1
ATOM 724 C C . THR A 1 100 ? -5.359 -11.259 -6.118 1.00 91.94 100 THR A C 1
ATOM 726 O O . THR A 1 100 ? -5.510 -12.372 -5.618 1.00 91.94 100 THR A O 1
ATOM 729 N N . LEU A 1 101 ? -4.673 -10.285 -5.507 1.00 90.19 101 LEU A N 1
ATOM 730 C CA . LEU A 1 101 ? -4.045 -10.478 -4.198 1.00 90.19 101 LEU A CA 1
ATOM 731 C C . LEU A 1 101 ? -5.077 -10.700 -3.105 1.00 90.19 101 LEU A C 1
ATOM 733 O O . LEU A 1 101 ? -4.909 -11.619 -2.308 1.00 90.19 101 LEU A O 1
ATOM 737 N N . THR A 1 102 ? -6.166 -9.930 -3.106 1.00 88.19 102 THR A N 1
ATOM 738 C CA . THR A 1 102 ? -7.256 -10.112 -2.140 1.00 88.19 102 THR A CA 1
ATOM 739 C C . THR A 1 102 ? -7.815 -11.532 -2.200 1.00 88.19 102 THR A C 1
ATOM 741 O O . THR A 1 102 ? -8.008 -12.166 -1.165 1.00 88.19 102 THR A O 1
ATOM 744 N N . LYS A 1 103 ? -8.016 -12.079 -3.407 1.00 87.75 103 LYS A N 1
ATOM 745 C CA . LYS A 1 103 ? -8.458 -13.471 -3.584 1.00 87.75 103 LYS A CA 1
ATOM 746 C C . LYS A 1 103 ? -7.432 -14.474 -3.059 1.00 87.75 103 LYS A C 1
ATOM 748 O O . LYS A 1 103 ? -7.814 -15.401 -2.352 1.00 87.75 103 LYS A O 1
ATOM 753 N N . CYS A 1 104 ? -6.149 -14.295 -3.374 1.00 86.50 104 CYS A N 1
ATOM 754 C CA . CYS A 1 104 ? -5.086 -15.174 -2.881 1.00 86.50 104 CYS A CA 1
ATOM 755 C C . CYS A 1 104 ? -4.983 -15.158 -1.347 1.00 86.50 104 CYS A C 1
ATOM 757 O O . CYS A 1 104 ? -4.916 -16.222 -0.741 1.00 86.50 104 CYS A O 1
ATOM 759 N N . ALA A 1 105 ? -5.033 -13.978 -0.725 1.00 82.00 105 ALA A N 1
ATOM 760 C CA . ALA A 1 105 ? -4.968 -13.820 0.728 1.00 82.00 105 ALA A CA 1
ATOM 761 C C . ALA A 1 105 ? -6.201 -14.406 1.444 1.00 82.00 105 ALA A C 1
ATOM 763 O O . ALA A 1 105 ? -6.089 -15.007 2.513 1.00 82.00 105 ALA A O 1
ATOM 764 N N . ALA A 1 106 ? -7.387 -14.279 0.843 1.00 79.19 106 ALA A N 1
ATOM 765 C CA . ALA A 1 106 ? -8.595 -14.905 1.372 1.00 79.19 106 ALA A CA 1
ATOM 766 C C . ALA A 1 106 ? -8.502 -16.440 1.329 1.00 79.19 106 ALA A C 1
ATOM 768 O O . ALA A 1 106 ? -8.855 -17.099 2.304 1.00 79.19 106 ALA A O 1
ATOM 769 N N . LEU A 1 107 ? -7.970 -17.008 0.239 1.00 75.25 107 LEU A N 1
ATOM 770 C CA . LEU A 1 107 ? -7.776 -18.456 0.105 1.00 75.25 107 LEU A CA 1
ATOM 771 C C . LEU A 1 107 ? -6.809 -19.012 1.157 1.00 75.25 107 LEU A C 1
ATOM 773 O O . LEU A 1 107 ? -7.066 -20.075 1.720 1.00 75.25 107 LEU A O 1
ATOM 777 N N . THR A 1 108 ? -5.727 -18.297 1.468 1.00 61.31 108 THR A N 1
ATOM 778 C CA . THR A 1 108 ? -4.790 -18.720 2.520 1.00 61.31 108 THR A CA 1
ATOM 779 C C . THR A 1 108 ? -5.428 -18.706 3.908 1.00 61.31 108 THR A C 1
ATOM 781 O O . THR A 1 108 ? -5.160 -19.612 4.687 1.00 61.31 108 THR A O 1
ATOM 784 N N . ASN A 1 109 ? -6.337 -17.765 4.193 1.00 58.16 109 ASN A N 1
ATOM 785 C CA . ASN A 1 109 ? -7.085 -17.752 5.458 1.00 58.16 109 ASN A CA 1
ATOM 786 C C . ASN A 1 109 ? -8.110 -18.894 5.554 1.00 58.16 109 ASN A C 1
ATOM 788 O O . ASN A 1 109 ? -8.428 -19.339 6.649 1.00 58.16 109 ASN A O 1
ATOM 792 N N . THR A 1 110 ? -8.632 -19.384 4.426 1.00 51.47 110 THR A N 1
ATOM 793 C CA . THR A 1 110 ? -9.551 -20.539 4.406 1.00 51.47 110 THR A CA 1
ATOM 794 C C . THR A 1 110 ? -8.844 -21.892 4.470 1.00 51.47 110 THR A C 1
ATOM 796 O O . THR A 1 110 ? -9.494 -22.900 4.731 1.00 51.47 110 THR A O 1
ATOM 799 N N . LEU A 1 111 ? -7.530 -21.924 4.223 1.00 51.66 111 LEU A N 1
ATOM 800 C CA . LEU A 1 111 ? -6.697 -23.127 4.301 1.00 51.66 111 LEU A CA 1
ATOM 801 C C . LEU A 1 111 ? -6.104 -23.356 5.700 1.00 51.66 111 LEU A C 1
ATOM 803 O O . LEU A 1 111 ? -5.440 -24.370 5.898 1.00 51.66 111 LEU A O 1
ATOM 807 N N . ASP A 1 112 ? -6.393 -22.479 6.666 1.00 46.94 112 ASP A N 1
ATOM 808 C CA . ASP A 1 112 ? -6.143 -22.731 8.087 1.00 46.94 112 ASP A CA 1
ATOM 809 C C . ASP A 1 112 ? -7.449 -22.929 8.881 1.00 46.94 112 ASP A C 1
ATOM 811 O O . ASP A 1 112 ? -7.957 -22.016 9.536 1.00 46.94 112 ASP A O 1
ATOM 815 N N . PRO A 1 113 ? -8.025 -24.140 8.826 1.00 42.47 113 PRO A N 1
ATOM 816 C CA . PRO A 1 113 ? -8.843 -24.642 9.906 1.00 42.47 113 PRO A CA 1
ATOM 817 C C . PRO A 1 113 ? -8.274 -25.989 10.338 1.00 42.47 113 PRO A C 1
ATOM 819 O O . PRO A 1 113 ? -8.812 -27.019 9.960 1.00 42.47 113 PRO A O 1
ATOM 822 N N . SER A 1 114 ? -7.236 -26.005 11.174 1.00 41.56 114 SER A N 1
ATOM 823 C CA . SER A 1 114 ? -6.771 -27.249 11.813 1.00 41.56 114 SER A CA 1
ATOM 824 C C . SER A 1 114 ? -6.271 -28.295 10.803 1.00 41.56 114 SER A C 1
ATOM 826 O O . SER A 1 114 ? -7.019 -29.121 10.281 1.00 41.56 114 SER A O 1
ATOM 828 N N . ILE A 1 115 ? -4.964 -28.310 10.567 1.00 35.09 115 ILE A N 1
ATOM 829 C CA . ILE A 1 115 ? -4.296 -29.515 10.066 1.00 35.09 115 ILE A CA 1
ATOM 830 C C . ILE A 1 115 ? -4.612 -30.668 11.052 1.00 35.09 115 ILE A C 1
ATOM 832 O O . ILE A 1 115 ? -4.380 -30.469 12.249 1.00 35.09 115 ILE A O 1
ATOM 836 N N . PRO A 1 116 ? -5.159 -31.826 10.621 1.00 40.06 116 PRO A N 1
ATOM 837 C CA . PRO A 1 116 ? -5.074 -33.056 11.406 1.00 40.06 116 PRO A CA 1
ATOM 838 C C . PRO A 1 116 ? -3.630 -33.565 11.486 1.00 40.06 116 PRO A C 1
ATOM 840 O O . PRO A 1 116 ? -2.904 -33.456 10.471 1.00 40.06 116 PRO A O 1
#

Secondary structure (DSSP, 8-state):
-PPPP----GGGT--S-EEEEEEEEEES--TTPPTT--EEEEEEEEEEEETTEEEEEEEEEEESPPSSHHHHHHHHHHHHHHHHHHTT--SPEEE-S-HHHHHHHHHHHHT-S---

Organism: Triticum urartu (NCBI:txid4572)